Protein AF-A0A1G1F9S5-F1 (afdb_monomer)

Foldseek 3Di:
DDPVVVLVVVLVVQVVHPVNVQSVVLVVVLVVVVVCCVVVVHDLVRVCVQLVHDSVVSVCSNVVVDGDDPSSVVSVCVSVVHDDDDPDDDPDPVVVVDPPPPPDPPPPPDPPDDDDD

Nearest PDB structures (foldseek):
  3dnv-assembly1_B  TM=7.965E-01  e=3.228E-02  Escherichia coli K-12
  2wiu-assembly1_B  TM=7.942E-01  e=4.360E-02  Escherichia coli
  8ezt-assembly1_D-2  TM=7.768E-01  e=5.223E-02  Legionella pneumophila
  3g5g-assembly5_I  TM=8.560E-01  e=1.848E-01  Enterobacter sp. RFL1396
  3op9-assembly1_A  TM=7.177E-01  e=1.075E-01  Listeria innocua

Sequence (117 aa):
MKFEEYATRILQSTEESYVGLELDLRFDMIEFLRNKLSGEGWTQAILAKKLKMKPSQLNRILKAESNFTCETIARIYHVFGCRPTIKEKHKIPDAVSEPIRYTKQAVLSEPSRYMVI

Mean predicted aligned error: 13.29 Å

Radius of gyration: 20.12 Å; Cα contacts (8 Å, |Δi|>4): 48; chains: 1; bounding box: 40×63×52 Å

pLDDT: mean 74.77, std 18.34, range [36.38, 95.06]

Secondary structure (DSSP, 8-state):
--HHHHHHHHHHHHTTSHHHHHHHHHHHHHHHHHHHHHHHT--HHHHHHHTT--HHHHHHHHTTSSPPPHHHHHHHHHHTT-----SS-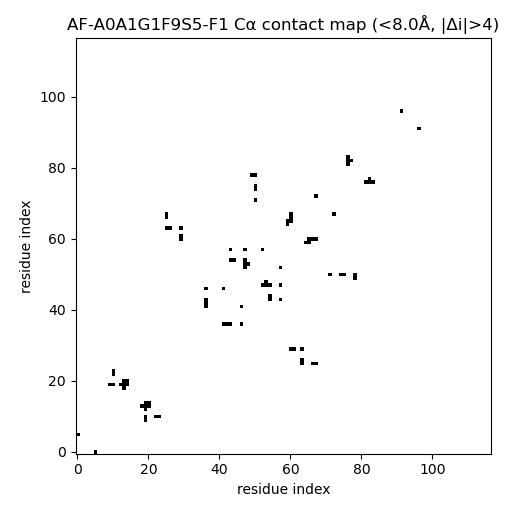PPPPGGG-S-------------------

Solvent-accessible surface area (backbone atoms only — not comparable to full-atom values): 7481 Å² total; per-residue (Å²): 133,56,72,66,62,52,50,53,54,50,41,69,75,22,64,96,36,77,66,21,54,51,49,50,55,50,49,53,53,40,50,52,50,52,54,49,30,64,75,71,72,49,51,70,66,57,50,18,58,73,59,72,48,56,59,70,58,49,51,33,38,71,68,68,76,41,84,81,51,73,68,55,50,51,41,51,30,58,74,71,75,50,77,93,74,79,90,72,80,72,81,75,56,73,88,74,63,62,80,78,80,75,89,66,84,75,77,78,75,74,80,83,75,85,78,90,132

Structure (mmCIF, N/CA/C/O backbone):
data_AF-A0A1G1F9S5-F1
#
_entry.id   AF-A0A1G1F9S5-F1
#
loop_
_atom_site.group_PDB
_atom_site.id
_atom_site.type_symbol
_atom_site.label_atom_id
_atom_site.label_alt_id
_atom_site.label_comp_id
_atom_site.label_asym_id
_atom_site.label_entity_id
_atom_site.label_seq_id
_atom_site.pdbx_PDB_ins_code
_atom_site.Cartn_x
_atom_site.Cartn_y
_atom_site.Cartn_z
_atom_site.occupancy
_atom_site.B_iso_or_equiv
_atom_site.auth_seq_id
_atom_site.auth_comp_id
_atom_site.auth_asym_id
_atom_site.auth_atom_id
_atom_site.pdbx_PDB_model_num
ATOM 1 N N . MET A 1 1 ? 3.157 21.857 -5.879 1.00 51.22 1 M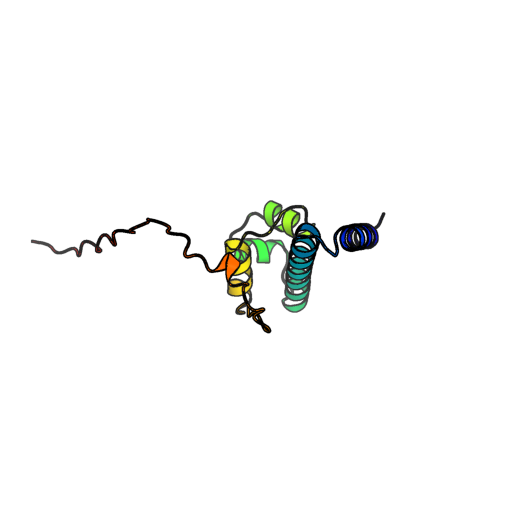ET A N 1
ATOM 2 C CA . MET A 1 1 ? 3.162 20.725 -6.824 1.00 51.22 1 MET A CA 1
ATOM 3 C C . MET A 1 1 ? 2.259 19.654 -6.247 1.00 51.22 1 MET A C 1
ATOM 5 O O . MET A 1 1 ? 2.455 19.290 -5.088 1.00 51.22 1 MET A O 1
ATOM 9 N N . LYS A 1 2 ? 1.215 19.251 -6.974 1.00 64.50 2 LYS A N 1
ATOM 10 C CA . LYS A 1 2 ? 0.294 18.201 -6.508 1.00 64.50 2 LYS A CA 1
ATOM 11 C C . LYS A 1 2 ? 1.020 16.847 -6.552 1.00 64.50 2 LYS A C 1
ATOM 13 O O . LYS A 1 2 ? 1.908 16.665 -7.378 1.00 64.50 2 LYS A O 1
ATOM 18 N N . PHE A 1 3 ? 0.674 15.914 -5.660 1.00 58.41 3 PHE A N 1
ATOM 19 C CA . PHE A 1 3 ? 1.300 14.578 -5.597 1.00 58.41 3 PHE A CA 1
ATOM 20 C C . PHE A 1 3 ? 1.267 13.860 -6.955 1.00 58.41 3 PHE A C 1
ATOM 22 O O . PHE A 1 3 ? 2.238 13.220 -7.340 1.00 58.41 3 PHE A O 1
ATOM 29 N N . GLU A 1 4 ? 0.180 14.056 -7.698 1.00 63.84 4 GLU A N 1
ATOM 30 C CA . GLU A 1 4 ? -0.026 13.523 -9.045 1.00 63.84 4 GLU A CA 1
ATOM 31 C C . GLU A 1 4 ? 1.043 14.020 -10.032 1.00 63.84 4 GLU A C 1
ATOM 33 O O . GLU A 1 4 ? 1.697 13.209 -10.673 1.00 63.84 4 GLU A O 1
ATOM 38 N N . GLU A 1 5 ? 1.326 15.326 -10.077 1.00 60.84 5 GLU A N 1
ATOM 39 C CA . GLU A 1 5 ? 2.345 15.906 -10.973 1.00 60.84 5 GLU A CA 1
ATOM 40 C C . GLU A 1 5 ? 3.770 15.441 -10.631 1.00 60.84 5 GLU A C 1
ATOM 42 O O . GLU A 1 5 ? 4.607 15.258 -11.516 1.00 60.84 5 GLU A O 1
ATOM 47 N N . TYR A 1 6 ? 4.058 15.249 -9.340 1.00 62.12 6 TYR A N 1
ATOM 48 C CA . TYR A 1 6 ? 5.348 14.743 -8.867 1.00 62.12 6 TYR A CA 1
ATOM 49 C C . TYR A 1 6 ? 5.551 13.271 -9.235 1.00 62.12 6 TYR A C 1
ATOM 51 O O . TYR A 1 6 ? 6.617 12.907 -9.732 1.00 62.12 6 TYR A O 1
ATOM 59 N N . ALA A 1 7 ? 4.520 12.446 -9.029 1.00 61.12 7 ALA A N 1
ATOM 60 C CA . ALA A 1 7 ? 4.536 11.037 -9.392 1.00 61.12 7 ALA A CA 1
ATOM 61 C C . ALA A 1 7 ? 4.742 10.872 -10.903 1.00 61.12 7 ALA A C 1
ATOM 63 O O . ALA A 1 7 ? 5.671 10.183 -11.309 1.00 61.12 7 ALA A O 1
ATOM 64 N N . THR A 1 8 ? 3.983 11.593 -11.737 1.00 65.94 8 THR A N 1
ATOM 65 C CA . THR A 1 8 ? 4.120 11.519 -13.202 1.00 65.94 8 THR A CA 1
ATOM 66 C C . THR A 1 8 ? 5.529 11.879 -13.674 1.00 65.94 8 THR A C 1
ATOM 68 O O . THR A 1 8 ? 6.086 11.195 -14.529 1.00 65.94 8 THR A O 1
ATOM 71 N N . ARG A 1 9 ? 6.142 12.921 -13.101 1.00 65.50 9 ARG A N 1
ATOM 72 C CA . ARG A 1 9 ? 7.474 13.379 -13.520 1.00 65.50 9 ARG A CA 1
ATOM 73 C C . ARG A 1 9 ? 8.588 12.408 -13.124 1.00 65.50 9 ARG A C 1
ATOM 75 O O . ARG A 1 9 ? 9.527 12.223 -13.893 1.00 65.50 9 ARG A O 1
ATOM 82 N N . ILE A 1 10 ? 8.488 11.787 -11.945 1.00 65.25 10 ILE A N 1
ATOM 83 C CA . ILE A 1 10 ? 9.443 10.756 -11.519 1.00 65.25 10 ILE A CA 1
ATOM 84 C C . ILE A 1 10 ? 9.294 9.503 -12.373 1.00 65.25 10 ILE A C 1
ATOM 86 O O . ILE A 1 10 ? 10.309 9.003 -12.859 1.00 65.25 10 ILE A O 1
ATOM 90 N N . LEU A 1 11 ? 8.063 9.048 -12.607 1.00 62.22 11 LEU A N 1
ATOM 91 C CA . LEU A 1 11 ? 7.793 7.862 -13.418 1.00 62.22 11 LEU A CA 1
ATOM 92 C C . LEU A 1 11 ? 8.332 8.029 -14.844 1.00 62.22 11 LEU A C 1
ATOM 94 O O . LEU A 1 11 ? 9.107 7.194 -15.291 1.00 62.22 11 LEU A O 1
ATOM 98 N N . GLN A 1 12 ? 8.089 9.174 -15.491 1.00 66.75 12 GLN A N 1
ATOM 99 C CA . GLN A 1 12 ? 8.659 9.478 -16.814 1.00 66.75 12 GLN A CA 1
ATOM 100 C C . GLN A 1 12 ? 10.196 9.513 -16.825 1.00 66.75 12 GLN A C 1
ATOM 102 O O . GLN A 1 12 ? 10.826 9.104 -17.792 1.00 66.75 12 GLN A O 1
ATOM 107 N N . SER A 1 13 ? 10.830 9.998 -15.753 1.00 63.06 13 SER A N 1
ATOM 108 C CA . SER A 1 13 ? 12.299 10.054 -15.666 1.00 63.06 13 SER A CA 1
ATOM 109 C C . SER A 1 13 ? 12.962 8.722 -15.294 1.00 63.06 13 SER A C 1
ATOM 111 O O . SER A 1 13 ? 14.185 8.615 -15.344 1.00 63.06 13 SER A O 1
ATOM 113 N N . THR A 1 14 ? 12.173 7.725 -14.884 1.00 63.59 14 THR A N 1
ATOM 114 C CA . THR A 1 14 ? 12.659 6.431 -14.380 1.00 63.59 14 THR A CA 1
ATOM 115 C C . THR A 1 14 ? 12.062 5.237 -15.125 1.00 63.59 14 THR A C 1
ATOM 117 O O . THR A 1 14 ? 12.339 4.106 -14.729 1.00 63.59 14 THR A O 1
ATOM 120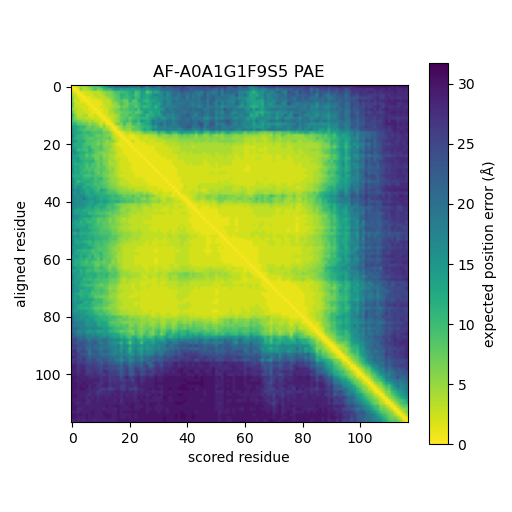 N N . GLU A 1 15 ? 11.327 5.482 -16.214 1.00 62.00 15 GLU A N 1
ATOM 121 C CA . GLU A 1 15 ? 10.522 4.512 -16.972 1.00 62.00 15 GLU A CA 1
ATOM 122 C C . GLU A 1 15 ? 11.322 3.273 -17.412 1.00 62.00 15 GLU A C 1
ATOM 124 O O . GLU A 1 15 ? 10.855 2.148 -17.272 1.00 62.00 15 GLU A O 1
ATOM 129 N N . GLU A 1 16 ? 12.577 3.449 -17.839 1.00 63.56 16 GLU A N 1
ATOM 130 C CA . GLU A 1 16 ? 13.454 2.341 -18.261 1.00 63.56 16 GLU A CA 1
ATOM 131 C C . GLU A 1 16 ? 14.347 1.780 -17.137 1.00 63.56 16 GLU A C 1
ATOM 133 O O . GLU A 1 16 ? 15.229 0.951 -17.369 1.00 63.56 16 GLU A O 1
ATOM 138 N N . SER A 1 17 ? 14.160 2.234 -15.897 1.00 74.31 17 SER A N 1
ATOM 139 C CA . SER A 1 17 ? 14.996 1.847 -14.759 1.00 74.31 17 SER A CA 1
ATOM 140 C C . SER A 1 17 ? 14.259 0.924 -13.792 1.00 74.31 17 SER A C 1
ATOM 142 O O . SER A 1 17 ? 13.050 1.022 -13.590 1.00 74.31 17 SER A O 1
ATOM 144 N N . TYR A 1 18 ? 15.013 0.077 -13.086 1.00 75.94 18 TYR A N 1
ATOM 145 C CA . TYR A 1 18 ? 14.452 -0.756 -12.016 1.00 75.94 18 TYR A CA 1
ATOM 146 C C . TYR A 1 18 ? 13.792 0.076 -10.899 1.00 75.94 18 TYR A C 1
ATOM 148 O O . TYR A 1 18 ? 12.926 -0.428 -10.188 1.00 75.94 18 TYR A O 1
ATOM 156 N N . VAL A 1 19 ? 14.203 1.340 -10.736 1.00 78.50 19 VAL A N 1
ATOM 157 C CA . VAL A 1 19 ? 13.630 2.271 -9.757 1.00 78.50 19 VAL A CA 1
ATOM 158 C C . VAL A 1 19 ? 12.219 2.686 -10.171 1.00 78.50 19 VAL A C 1
ATOM 160 O O . VAL A 1 19 ? 11.343 2.739 -9.315 1.00 78.50 19 VAL A O 1
ATOM 163 N N . GLY A 1 20 ? 11.981 2.917 -11.465 1.00 7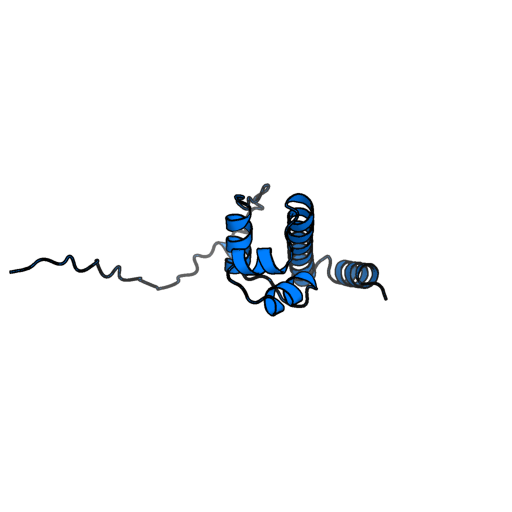3.56 20 GLY A N 1
ATOM 164 C CA . GLY A 1 20 ? 10.645 3.218 -11.989 1.00 73.56 20 GLY A CA 1
ATOM 165 C C . GLY A 1 20 ? 9.687 2.054 -11.769 1.00 73.56 20 GLY A C 1
ATOM 166 O O . GLY A 1 20 ? 8.652 2.230 -11.135 1.00 73.56 20 GLY A O 1
ATOM 167 N N . LEU A 1 21 ? 10.108 0.838 -12.142 1.00 79.00 21 LEU A N 1
ATOM 168 C CA . LEU A 1 21 ? 9.327 -0.386 -11.915 1.00 79.00 21 LEU A CA 1
ATOM 169 C C . LEU A 1 21 ? 8.990 -0.614 -10.431 1.00 79.00 21 LEU A C 1
ATOM 171 O O . LEU A 1 21 ? 7.898 -1.068 -10.094 1.00 79.00 21 LEU A O 1
ATOM 175 N N . GLU A 1 22 ? 9.922 -0.316 -9.522 1.00 84.06 22 GLU A N 1
ATOM 176 C CA . GLU A 1 22 ? 9.678 -0.431 -8.081 1.00 84.06 22 GLU A CA 1
ATOM 177 C C . GLU A 1 22 ? 8.663 0.604 -7.578 1.00 84.06 22 GLU A C 1
ATOM 179 O O . GLU A 1 22 ? 7.818 0.277 -6.739 1.00 84.06 22 GLU A O 1
ATOM 184 N N . LEU A 1 23 ? 8.718 1.831 -8.098 1.00 82.56 23 LEU A N 1
ATOM 185 C CA . LEU A 1 23 ? 7.765 2.889 -7.770 1.00 82.56 23 LEU A CA 1
ATOM 186 C C . LEU A 1 23 ? 6.366 2.590 -8.314 1.00 82.56 23 LEU A C 1
ATOM 188 O O . LEU A 1 23 ? 5.405 2.748 -7.562 1.00 82.56 23 LEU A O 1
ATOM 192 N N . ASP A 1 24 ? 6.254 2.097 -9.548 1.00 82.19 24 ASP A N 1
ATOM 193 C CA . ASP A 1 24 ? 4.982 1.673 -10.147 1.00 82.19 24 ASP A CA 1
ATOM 194 C C . ASP A 1 24 ? 4.309 0.600 -9.292 1.00 82.19 24 ASP A C 1
ATOM 196 O O . ASP A 1 24 ? 3.187 0.783 -8.819 1.00 82.19 24 ASP A O 1
ATOM 200 N N . LEU A 1 25 ? 5.045 -0.466 -8.955 1.00 85.50 25 LEU A N 1
ATOM 201 C CA . LEU A 1 25 ? 4.547 -1.524 -8.072 1.00 85.50 25 LEU A CA 1
ATOM 202 C C . LEU A 1 25 ? 4.091 -0.980 -6.714 1.00 85.50 25 LEU A C 1
ATOM 204 O O . LEU A 1 25 ? 3.110 -1.455 -6.131 1.00 85.50 25 LEU A O 1
ATOM 208 N N . ARG A 1 26 ? 4.808 0.008 -6.170 1.00 87.94 26 ARG A N 1
ATOM 209 C CA . ARG A 1 26 ? 4.439 0.636 -4.901 1.00 87.94 26 ARG A CA 1
ATOM 210 C C . ARG A 1 26 ? 3.139 1.424 -5.036 1.00 87.94 26 ARG A C 1
ATOM 212 O O . ARG A 1 26 ? 2.290 1.322 -4.147 1.00 87.94 26 ARG A O 1
ATOM 219 N N . PHE A 1 27 ? 2.978 2.200 -6.104 1.00 87.00 27 PHE A N 1
ATOM 220 C CA . PHE A 1 27 ? 1.771 2.983 -6.347 1.00 87.00 27 PHE A CA 1
ATOM 221 C C . PHE A 1 27 ? 0.560 2.092 -6.612 1.00 87.00 27 PHE A C 1
ATOM 223 O O . PHE A 1 27 ? -0.460 2.299 -5.953 1.00 87.00 27 PHE A O 1
ATOM 230 N N . ASP A 1 28 ? 0.704 1.039 -7.416 1.00 87.88 28 ASP A N 1
ATOM 231 C CA . ASP A 1 28 ? -0.338 0.032 -7.654 1.00 87.88 28 ASP A CA 1
ATOM 232 C C . ASP A 1 28 ? -0.843 -0.574 -6.339 1.00 87.88 28 ASP A C 1
ATOM 234 O O . ASP A 1 28 ? -2.046 -0.690 -6.087 1.00 87.88 28 ASP A O 1
ATOM 238 N N . MET A 1 29 ? 0.079 -0.925 -5.438 1.00 90.75 29 MET A N 1
ATOM 239 C CA . MET A 1 29 ? -0.277 -1.479 -4.131 1.00 90.75 29 MET A CA 1
ATOM 240 C C . MET A 1 29 ? -0.972 -0.454 -3.224 1.00 90.75 29 MET A C 1
ATOM 242 O O . MET A 1 29 ? -1.886 -0.814 -2.474 1.00 90.75 29 MET A O 1
ATOM 246 N N . ILE A 1 30 ? -0.568 0.819 -3.264 1.00 91.94 30 ILE A N 1
ATOM 247 C CA . ILE A 1 30 ? -1.233 1.893 -2.509 1.00 91.94 30 ILE A CA 1
ATOM 248 C C . ILE A 1 30 ? -2.641 2.134 -3.054 1.00 91.94 30 ILE A C 1
ATOM 250 O O . ILE A 1 30 ? -3.581 2.278 -2.268 1.00 91.94 30 ILE A O 1
ATOM 254 N N . GLU A 1 31 ? -2.803 2.159 -4.373 1.00 89.75 31 GLU A N 1
ATOM 255 C CA . GLU A 1 31 ? -4.098 2.317 -5.025 1.00 89.75 31 GLU A CA 1
ATOM 256 C C . GLU A 1 31 ? -5.027 1.149 -4.683 1.00 89.75 31 GLU A C 1
ATOM 258 O O . GLU A 1 31 ? -6.154 1.369 -4.233 1.00 89.75 31 GLU 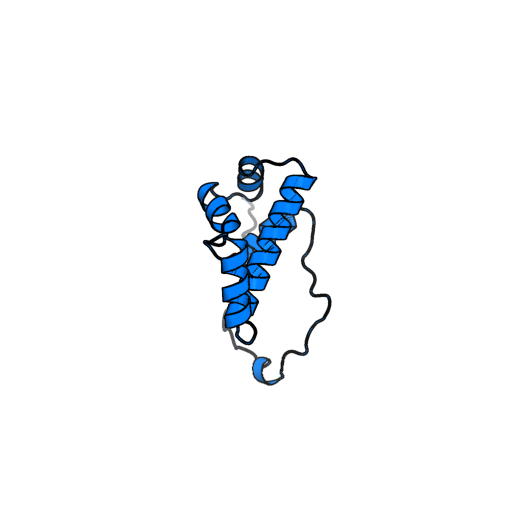A O 1
ATOM 263 N N . PHE A 1 32 ? -4.527 -0.088 -4.757 1.00 89.88 32 PHE A N 1
ATOM 264 C CA . PHE A 1 32 ? -5.251 -1.277 -4.310 1.00 89.88 32 PHE A CA 1
ATOM 265 C C . PHE A 1 32 ? -5.774 -1.125 -2.874 1.00 89.88 32 PHE A C 1
ATOM 267 O O . PHE A 1 32 ? -6.952 -1.379 -2.607 1.00 89.88 32 PHE A O 1
ATOM 274 N N . LEU A 1 33 ? -4.929 -0.666 -1.943 1.00 91.06 33 LEU A N 1
ATOM 275 C CA . LEU A 1 33 ? -5.330 -0.438 -0.552 1.00 91.06 33 LEU A CA 1
ATOM 276 C C . LEU A 1 33 ? -6.409 0.640 -0.423 1.00 91.06 33 LEU A C 1
ATOM 278 O O . LEU A 1 33 ? -7.358 0.456 0.338 1.00 91.06 33 LEU A O 1
ATOM 282 N N . ARG A 1 34 ? -6.282 1.754 -1.150 1.00 89.88 34 ARG A N 1
ATOM 283 C CA . ARG A 1 34 ? -7.269 2.847 -1.132 1.00 89.88 34 ARG A CA 1
ATOM 284 C C . ARG A 1 34 ? -8.618 2.386 -1.678 1.00 89.88 34 ARG A C 1
ATOM 286 O O . ARG A 1 34 ? -9.642 2.635 -1.042 1.00 89.88 34 ARG A O 1
ATOM 293 N N . ASN A 1 35 ? -8.610 1.645 -2.783 1.00 88.81 35 ASN A N 1
ATOM 294 C CA . ASN A 1 35 ? -9.815 1.092 -3.397 1.00 88.81 35 ASN A CA 1
ATOM 295 C C . ASN A 1 35 ? -10.514 0.104 -2.458 1.00 88.81 35 ASN A C 1
ATOM 297 O O . ASN A 1 35 ? -11.730 0.168 -2.281 1.00 88.81 35 ASN A O 1
ATOM 301 N N . LYS A 1 36 ? -9.751 -0.763 -1.784 1.00 87.81 36 LYS A N 1
ATOM 302 C CA . LYS A 1 36 ? -10.306 -1.693 -0.794 1.00 87.81 36 LYS A CA 1
ATOM 303 C C . LYS A 1 36 ? -10.829 -1.001 0.462 1.00 87.81 36 LYS A C 1
ATOM 305 O O . LYS A 1 36 ? -11.893 -1.375 0.938 1.00 87.81 36 LYS A O 1
ATOM 310 N N . LEU A 1 37 ? -10.135 0.015 0.979 1.00 87.50 37 LEU A N 1
ATOM 311 C CA . LEU A 1 37 ? -10.624 0.816 2.109 1.00 87.50 37 LEU A CA 1
ATOM 312 C C . LEU A 1 37 ? -11.975 1.468 1.792 1.00 87.50 37 LEU A C 1
ATOM 314 O O . LEU A 1 37 ? -12.887 1.393 2.612 1.00 87.50 37 LEU A O 1
ATOM 318 N N . SER A 1 38 ? -12.096 2.061 0.600 1.00 85.56 38 SER A N 1
ATOM 319 C CA . SER A 1 38 ? -13.336 2.682 0.126 1.00 85.56 38 SER A CA 1
ATOM 320 C C . SER A 1 38 ? -14.461 1.653 -0.033 1.00 85.56 38 SER A C 1
ATOM 322 O O . SER A 1 38 ? -15.545 1.839 0.513 1.00 85.56 38 SER A O 1
ATOM 324 N N . GLY A 1 39 ? -14.189 0.528 -0.706 1.00 86.44 39 GLY A N 1
ATOM 325 C CA . GLY A 1 39 ? -15.194 -0.506 -0.975 1.00 86.44 39 GLY A CA 1
ATOM 326 C C . GLY A 1 39 ? -15.688 -1.263 0.263 1.00 86.44 39 GLY A C 1
ATOM 327 O O . GLY A 1 39 ? -16.850 -1.644 0.319 1.00 86.44 39 GLY A O 1
ATOM 328 N N . GLU A 1 40 ? -14.832 -1.460 1.267 1.00 84.19 40 GLU A N 1
ATOM 329 C CA . GLU A 1 40 ? -15.179 -2.153 2.520 1.00 84.19 40 GLU A CA 1
ATOM 330 C C . GLU A 1 40 ? -15.714 -1.199 3.609 1.00 84.19 40 GLU A C 1
ATOM 332 O O . GLU A 1 40 ? -16.105 -1.642 4.691 1.00 84.19 40 GLU A O 1
ATOM 337 N N . GLY A 1 41 ? -15.678 0.121 3.377 1.00 87.19 41 GLY A N 1
ATOM 338 C CA . GLY A 1 41 ? -16.034 1.130 4.382 1.00 87.19 41 GLY A CA 1
ATOM 339 C C . GLY A 1 41 ? -15.096 1.143 5.597 1.00 87.19 41 GLY A C 1
ATOM 340 O O . GLY A 1 41 ? -15.496 1.503 6.705 1.00 87.19 41 GLY A O 1
ATOM 341 N N . TRP A 1 42 ? -13.846 0.703 5.431 1.00 90.44 42 TRP A N 1
ATOM 342 C CA . TRP A 1 42 ? -12.888 0.614 6.531 1.00 90.44 42 TRP A CA 1
ATOM 343 C C . TRP A 1 42 ? -12.141 1.928 6.733 1.00 90.44 42 TRP A C 1
ATOM 345 O O . TRP A 1 42 ? -11.737 2.608 5.793 1.00 90.44 42 TRP A O 1
ATOM 355 N N . THR A 1 43 ? -11.856 2.247 7.994 1.00 91.56 43 THR A N 1
ATOM 356 C CA . THR A 1 43 ? -10.918 3.319 8.331 1.00 91.56 43 THR A CA 1
ATOM 357 C C . THR A 1 43 ? -9.477 2.806 8.288 1.00 91.56 43 THR A C 1
ATOM 359 O O . THR A 1 43 ? -9.210 1.611 8.461 1.00 91.56 43 THR A O 1
ATOM 362 N N . GLN A 1 44 ? -8.509 3.717 8.149 1.00 91.19 44 GLN A N 1
ATOM 363 C CA . GLN A 1 44 ? -7.086 3.361 8.233 1.00 91.19 44 GLN A CA 1
ATOM 364 C C . GLN A 1 44 ? -6.730 2.684 9.570 1.00 91.19 44 GLN A C 1
ATOM 366 O O . GLN A 1 44 ? -5.889 1.789 9.606 1.00 91.19 44 GLN A O 1
ATOM 371 N N . ALA A 1 45 ? -7.396 3.059 10.667 1.00 91.81 45 ALA A N 1
ATOM 372 C CA . ALA A 1 45 ? -7.182 2.448 11.978 1.00 91.81 45 ALA A CA 1
ATOM 373 C C . ALA A 1 45 ? -7.608 0.969 12.007 1.00 91.81 45 ALA A C 1
ATOM 375 O O . ALA A 1 45 ? -6.889 0.122 12.544 1.00 91.81 45 ALA A O 1
ATOM 376 N N . ILE A 1 46 ? -8.748 0.645 11.386 1.00 93.00 46 ILE A N 1
ATOM 377 C CA . ILE A 1 46 ? -9.233 -0.736 11.262 1.00 93.00 46 ILE A CA 1
ATOM 378 C C . ILE A 1 46 ? -8.256 -1.561 10.423 1.00 93.00 46 ILE A C 1
ATOM 380 O O . ILE A 1 46 ? -7.884 -2.669 10.820 1.00 93.00 46 ILE A O 1
ATOM 384 N N . LEU A 1 47 ? -7.794 -1.010 9.298 1.00 93.44 47 LEU A N 1
ATOM 385 C CA . LEU A 1 47 ? -6.830 -1.684 8.433 1.00 93.44 47 LEU A CA 1
ATOM 386 C C . LEU A 1 47 ? -5.503 -1.948 9.155 1.00 93.44 47 LEU A C 1
ATOM 388 O O . LEU A 1 47 ? -5.010 -3.073 9.123 1.00 93.44 47 LEU A O 1
ATOM 392 N N . ALA A 1 48 ? -4.960 -0.960 9.873 1.00 94.56 48 ALA A N 1
ATOM 393 C CA . ALA A 1 48 ? -3.729 -1.128 10.646 1.00 94.56 48 ALA A CA 1
ATOM 394 C C . ALA A 1 48 ? -3.848 -2.271 11.671 1.00 94.56 48 ALA A C 1
ATOM 396 O O . ALA A 1 48 ? -2.946 -3.106 11.787 1.00 94.56 48 ALA A O 1
ATOM 397 N N . LYS A 1 49 ? -4.998 -2.365 12.357 1.00 95.06 49 LYS A N 1
ATOM 398 C CA . LYS A 1 49 ? -5.294 -3.452 13.301 1.00 95.06 49 LYS A CA 1
ATOM 399 C C . LYS A 1 49 ? -5.340 -4.814 12.604 1.00 95.06 49 LYS A C 1
ATOM 401 O O . LYS A 1 49 ? -4.721 -5.759 13.089 1.00 95.06 49 LYS A O 1
ATOM 406 N N . LYS A 1 50 ? -6.023 -4.918 11.459 1.00 93.69 50 LYS A N 1
ATOM 407 C CA . LYS A 1 50 ? -6.109 -6.165 10.672 1.00 93.69 50 LYS A CA 1
ATOM 408 C C . LYS A 1 50 ? -4.744 -6.613 10.139 1.00 93.69 50 LYS A C 1
ATOM 410 O O . LYS A 1 50 ? -4.439 -7.801 10.181 1.00 93.69 50 LYS A O 1
ATOM 415 N N . LEU A 1 51 ? -3.902 -5.672 9.714 1.00 93.44 51 LEU A N 1
ATOM 416 C CA . LEU A 1 51 ? -2.540 -5.933 9.228 1.00 93.44 51 LEU A CA 1
ATOM 417 C C . LEU A 1 51 ? -1.517 -6.183 10.349 1.00 93.44 51 LEU A C 1
ATOM 419 O O . LEU A 1 51 ? -0.361 -6.507 10.061 1.00 93.44 51 LEU A O 1
ATOM 423 N N . LYS A 1 52 ? -1.925 -6.041 11.619 1.00 94.12 52 LYS A N 1
ATOM 424 C CA . LYS A 1 52 ? -1.045 -6.102 12.796 1.00 94.12 52 LYS A CA 1
ATOM 425 C C . LYS A 1 52 ? 0.156 -5.159 12.649 1.00 94.12 52 LYS A C 1
ATOM 427 O O . LYS A 1 52 ? 1.301 -5.554 12.861 1.00 94.12 52 LYS A O 1
ATOM 432 N N . MET A 1 53 ? -0.103 -3.917 12.243 1.00 93.25 53 MET A N 1
ATOM 433 C CA . MET A 1 53 ? 0.927 -2.898 12.030 1.00 93.25 53 MET A CA 1
ATOM 434 C C . MET A 1 53 ? 0.584 -1.587 12.738 1.00 93.25 53 MET A C 1
ATOM 436 O O . MET A 1 53 ? -0.574 -1.313 13.051 1.00 93.25 53 MET A O 1
ATOM 440 N N . LYS A 1 54 ? 1.598 -0.751 12.987 1.00 94.50 54 LYS A N 1
ATOM 441 C CA . LYS A 1 54 ? 1.386 0.559 13.616 1.00 94.50 54 LYS A CA 1
ATOM 442 C C . LYS A 1 54 ? 0.666 1.506 12.642 1.00 94.50 54 LYS A C 1
ATOM 444 O O . LYS A 1 54 ? 1.057 1.554 11.474 1.00 94.50 54 LYS A O 1
ATOM 449 N N . PRO A 1 55 ? -0.295 2.332 13.099 1.00 93.69 55 PRO A N 1
ATOM 450 C CA . PRO A 1 55 ? -0.953 3.321 12.240 1.00 93.69 55 PRO A CA 1
ATOM 451 C C . PRO A 1 55 ? 0.027 4.277 11.548 1.00 93.69 55 PRO A C 1
ATOM 453 O O . PRO A 1 55 ? -0.148 4.601 10.379 1.00 93.69 55 PRO A O 1
ATOM 456 N N . SER A 1 56 ? 1.107 4.672 12.230 1.00 93.69 56 SER A N 1
ATOM 457 C CA . SER A 1 56 ? 2.157 5.517 11.648 1.00 93.69 56 SER A CA 1
ATOM 458 C C . SER A 1 56 ? 2.894 4.843 10.489 1.00 93.69 56 SER A C 1
ATOM 460 O O . SER A 1 56 ? 3.215 5.503 9.505 1.00 93.69 56 SER A O 1
ATOM 462 N N . GLN A 1 57 ? 3.127 3.531 10.576 1.00 92.19 57 GLN A N 1
ATOM 463 C CA . GLN A 1 57 ? 3.743 2.752 9.505 1.00 92.19 57 GLN A CA 1
ATOM 464 C C . GLN A 1 57 ? 2.803 2.644 8.301 1.00 92.19 57 GLN A C 1
ATOM 466 O O . GLN A 1 57 ? 3.233 2.874 7.174 1.00 92.19 57 GLN A O 1
ATOM 471 N N . LEU A 1 58 ? 1.516 2.362 8.537 1.00 93.25 58 LEU A N 1
ATOM 472 C CA . LEU A 1 58 ? 0.510 2.344 7.474 1.00 93.25 58 LEU A CA 1
ATOM 473 C C . LEU A 1 58 ? 0.389 3.714 6.790 1.00 93.25 58 LEU A C 1
ATOM 475 O O . LEU A 1 58 ? 0.325 3.785 5.570 1.00 93.25 58 LEU A O 1
ATOM 479 N N . ASN A 1 59 ? 0.410 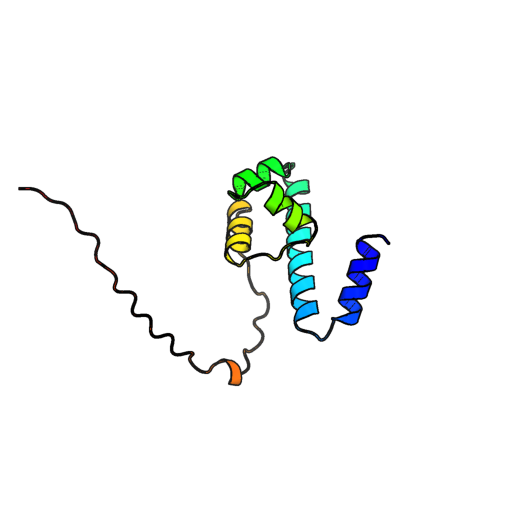4.804 7.558 1.00 92.88 59 ASN A N 1
ATOM 480 C CA . ASN A 1 59 ? 0.333 6.155 7.010 1.00 92.88 59 ASN A CA 1
ATOM 481 C C . ASN A 1 59 ? 1.523 6.480 6.092 1.00 92.88 59 ASN A C 1
ATOM 483 O O . ASN A 1 59 ? 1.321 6.998 5.000 1.00 92.88 59 ASN A O 1
ATOM 487 N N . ARG A 1 60 ? 2.753 6.124 6.493 1.00 92.88 60 ARG A N 1
ATOM 488 C CA . ARG A 1 60 ? 3.948 6.285 5.639 1.00 92.88 60 ARG A CA 1
ATOM 489 C C . ARG A 1 60 ? 3.819 5.504 4.335 1.00 92.88 60 ARG A C 1
ATOM 491 O O . ARG A 1 60 ? 4.097 6.038 3.269 1.00 92.88 60 ARG A O 1
ATOM 498 N N . ILE A 1 61 ? 3.334 4.265 4.418 1.00 92.06 61 ILE A N 1
ATOM 499 C CA . ILE A 1 61 ? 3.067 3.424 3.247 1.00 92.06 61 ILE A CA 1
ATOM 500 C C . ILE A 1 61 ? 2.048 4.090 2.314 1.00 92.06 61 ILE A C 1
ATOM 502 O O . ILE A 1 61 ? 2.316 4.241 1.129 1.00 92.06 61 ILE A O 1
ATOM 506 N N . LEU A 1 62 ? 0.909 4.556 2.835 1.00 90.31 62 LEU A N 1
ATOM 507 C CA . LEU A 1 62 ? -0.151 5.184 2.032 1.00 90.31 62 LEU A CA 1
ATOM 508 C C . LEU A 1 62 ? 0.262 6.518 1.387 1.00 90.31 62 LEU A C 1
ATOM 510 O O . LEU A 1 62 ? -0.401 6.974 0.449 1.00 90.31 62 LEU A O 1
ATOM 514 N N . LYS A 1 63 ? 1.334 7.135 1.889 1.00 89.12 63 LYS A N 1
ATOM 515 C CA . LYS A 1 63 ? 1.979 8.333 1.335 1.00 89.12 63 LYS A CA 1
ATOM 516 C C . LYS A 1 63 ? 3.171 8.023 0.423 1.00 89.12 63 LYS A C 1
ATOM 518 O O . LYS A 1 63 ? 3.841 8.948 -0.016 1.00 89.12 63 LYS A O 1
ATOM 523 N N . ALA A 1 64 ? 3.443 6.744 0.159 1.00 87.06 64 ALA A N 1
ATOM 524 C CA . ALA A 1 64 ? 4.616 6.265 -0.572 1.00 87.06 64 ALA A CA 1
ATOM 525 C C . ALA A 1 64 ? 5.977 6.616 0.071 1.00 87.06 64 ALA A C 1
ATOM 527 O O . ALA A 1 64 ? 7.020 6.429 -0.552 1.00 87.06 64 ALA A O 1
ATOM 528 N N . GLU A 1 65 ? 5.993 7.034 1.341 1.00 88.50 65 GLU A N 1
ATOM 529 C CA . GLU A 1 65 ? 7.201 7.363 2.119 1.00 88.50 65 GLU A CA 1
ATOM 530 C C . GLU A 1 65 ? 7.949 6.108 2.613 1.00 88.50 65 GLU A C 1
ATOM 532 O O . GLU A 1 65 ? 9.007 6.195 3.235 1.00 88.50 65 GLU A O 1
ATOM 537 N N . SER A 1 66 ? 7.385 4.915 2.417 1.00 87.44 66 SER A N 1
ATOM 538 C CA . SER A 1 66 ? 8.019 3.644 2.773 1.00 87.44 66 SER A CA 1
ATOM 539 C C . SER A 1 66 ? 7.655 2.546 1.788 1.00 87.44 66 SER A C 1
ATOM 541 O O . SER A 1 66 ? 6.513 2.460 1.336 1.00 87.44 66 SER A O 1
ATOM 543 N N . ASN A 1 67 ? 8.631 1.685 1.507 1.00 85.94 67 ASN A N 1
ATOM 544 C CA . ASN A 1 67 ? 8.460 0.521 0.647 1.00 85.94 67 ASN A CA 1
ATOM 545 C C . ASN A 1 67 ? 7.644 -0.558 1.362 1.00 85.94 67 ASN A C 1
ATOM 547 O O . ASN A 1 67 ? 7.593 -0.638 2.595 1.00 85.94 67 ASN A O 1
ATOM 551 N N . PHE A 1 68 ? 7.056 -1.443 0.566 1.00 88.62 68 PHE A N 1
ATOM 552 C CA . PHE A 1 68 ? 6.444 -2.659 1.071 1.00 88.62 68 PHE A CA 1
ATOM 553 C C . PHE A 1 68 ? 7.479 -3.775 1.165 1.00 88.62 68 PHE A C 1
ATOM 555 O O . PHE A 1 68 ? 8.216 -4.041 0.221 1.00 88.62 68 PHE A O 1
ATOM 562 N N . THR A 1 69 ? 7.488 -4.494 2.285 1.00 90.81 69 THR A N 1
ATOM 563 C CA . THR A 1 69 ? 8.151 -5.801 2.335 1.00 90.81 69 THR A CA 1
ATOM 564 C C . THR A 1 69 ? 7.228 -6.870 1.750 1.00 90.81 69 THR A C 1
ATOM 566 O O . THR A 1 69 ? 6.004 -6.751 1.855 1.00 90.81 69 THR A O 1
ATOM 569 N N . CYS A 1 70 ? 7.784 -7.965 1.223 1.00 89.69 70 CYS A N 1
ATOM 570 C CA . CYS A 1 70 ? 6.983 -9.110 0.766 1.00 89.69 70 CYS A CA 1
ATOM 571 C C . CYS A 1 70 ? 6.042 -9.636 1.863 1.00 89.69 70 CYS A C 1
ATOM 573 O O . CYS A 1 70 ? 4.903 -10.001 1.588 1.00 89.69 70 CYS A O 1
ATOM 575 N N . GLU A 1 71 ? 6.480 -9.618 3.124 1.00 92.94 71 GLU A N 1
ATOM 576 C CA . GLU A 1 71 ? 5.646 -9.993 4.268 1.00 92.94 71 GLU A CA 1
ATOM 577 C C . GLU A 1 71 ? 4.461 -9.033 4.466 1.00 92.94 71 GLU A C 1
ATOM 579 O O . GLU A 1 71 ? 3.348 -9.463 4.768 1.00 92.94 71 GLU A O 1
ATOM 584 N N . THR A 1 72 ? 4.678 -7.727 4.282 1.00 92.19 72 THR A N 1
ATOM 585 C CA . THR A 1 72 ? 3.608 -6.720 4.358 1.00 92.19 72 THR A CA 1
ATOM 586 C C . THR A 1 72 ? 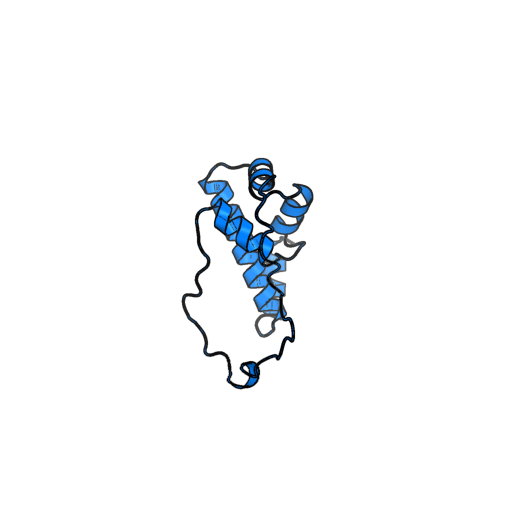2.581 -6.958 3.256 1.00 92.19 72 THR A C 1
ATOM 588 O O . THR A 1 72 ? 1.383 -6.987 3.529 1.00 92.19 72 THR A O 1
ATOM 591 N N . ILE A 1 73 ? 3.047 -7.211 2.032 1.00 92.25 73 ILE A N 1
ATOM 592 C CA . ILE A 1 73 ? 2.195 -7.545 0.886 1.00 92.25 73 ILE A CA 1
ATOM 593 C C . ILE A 1 73 ? 1.388 -8.816 1.178 1.00 92.25 73 ILE A C 1
ATOM 595 O O . ILE A 1 73 ? 0.168 -8.823 1.029 1.00 92.25 73 ILE A O 1
ATOM 599 N N . ALA A 1 74 ? 2.029 -9.873 1.680 1.00 91.75 74 ALA A N 1
ATOM 600 C CA . ALA A 1 74 ? 1.351 -11.119 2.031 1.00 91.75 74 ALA A CA 1
ATOM 601 C C . ALA A 1 74 ? 0.244 -10.915 3.081 1.00 91.75 74 ALA A C 1
ATOM 603 O O . ALA A 1 74 ? -0.847 -11.471 2.940 1.00 91.75 74 ALA A O 1
ATOM 604 N N . ARG A 1 75 ? 0.487 -10.082 4.105 1.00 93.69 75 ARG A N 1
ATOM 605 C CA . ARG A 1 75 ? -0.531 -9.721 5.107 1.00 93.69 75 ARG A CA 1
ATOM 606 C C . ARG A 1 75 ? -1.713 -8.980 4.489 1.00 93.69 75 ARG A C 1
ATOM 608 O O . ARG A 1 75 ? -2.850 -9.275 4.846 1.00 93.69 75 ARG A O 1
ATOM 615 N N . ILE A 1 76 ? -1.454 -8.058 3.562 1.00 92.75 76 ILE A N 1
ATOM 616 C CA . ILE A 1 76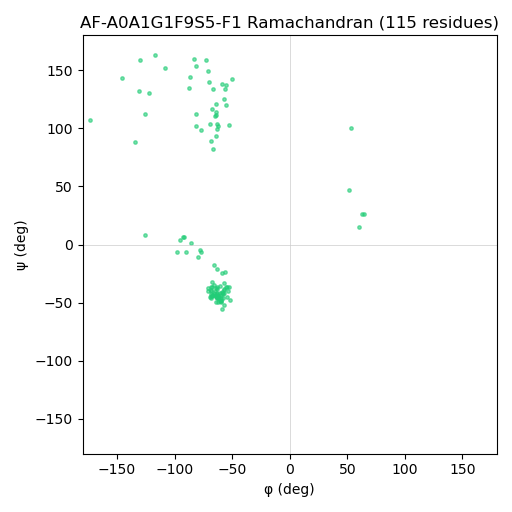 ? -2.491 -7.322 2.828 1.00 92.75 76 ILE A CA 1
ATOM 617 C C . ILE A 1 76 ? -3.395 -8.295 2.071 1.00 92.75 76 ILE A C 1
ATOM 619 O O . ILE A 1 76 ? -4.602 -8.321 2.307 1.00 92.75 76 ILE A O 1
ATOM 623 N N . TYR A 1 77 ? -2.810 -9.150 1.234 1.00 92.38 77 TYR A N 1
ATOM 624 C CA . TYR A 1 77 ? -3.555 -10.142 0.457 1.00 92.38 77 TYR A CA 1
ATOM 625 C C . TYR A 1 77 ? -4.350 -11.107 1.350 1.00 92.38 77 TYR A C 1
ATOM 627 O O . TYR A 1 77 ? -5.521 -11.371 1.088 1.00 92.38 77 TYR A O 1
ATOM 635 N N . HIS A 1 78 ? -3.760 -11.560 2.461 1.00 93.44 78 HIS A N 1
ATOM 636 C CA . HIS A 1 78 ? -4.453 -12.395 3.442 1.00 93.44 78 HIS A CA 1
ATOM 637 C C . HIS A 1 78 ? -5.670 -11.691 4.067 1.00 93.44 78 HIS A C 1
ATOM 639 O O . HIS A 1 78 ? -6.735 -12.292 4.172 1.00 93.44 78 HIS A O 1
ATOM 645 N N . VAL A 1 79 ? -5.540 -10.419 4.466 1.00 93.25 79 VAL A N 1
ATOM 646 C CA . VAL A 1 79 ? -6.640 -9.643 5.070 1.00 93.25 79 VAL A CA 1
ATOM 647 C C . VAL A 1 79 ? -7.810 -9.453 4.106 1.00 93.25 79 VAL A C 1
ATOM 649 O O . VAL A 1 79 ? -8.957 -9.488 4.547 1.00 93.25 79 VAL A O 1
ATOM 652 N N . PHE A 1 80 ? -7.533 -9.276 2.815 1.00 90.19 80 PHE A N 1
ATOM 653 C CA . PHE A 1 80 ? -8.559 -9.095 1.785 1.00 90.19 80 PHE A CA 1
ATOM 654 C C . PHE A 1 80 ? -9.011 -10.402 1.120 1.00 90.19 80 PHE A C 1
ATOM 656 O O . PHE A 1 80 ? -9.769 -10.358 0.153 1.00 90.19 80 PHE A O 1
ATOM 663 N N . GLY A 1 81 ? -8.557 -11.559 1.615 1.00 89.81 81 GLY A N 1
ATOM 664 C CA . GLY A 1 81 ? -8.968 -12.865 1.096 1.00 89.81 81 GLY A CA 1
ATOM 665 C C . GLY A 1 81 ? -8.568 -13.109 -0.361 1.00 89.81 81 GLY A C 1
ATOM 666 O O . GLY A 1 81 ? -9.225 -13.879 -1.055 1.00 89.81 81 GLY A O 1
ATOM 667 N N . CYS A 1 82 ? -7.507 -12.458 -0.844 1.00 86.25 82 CYS A N 1
ATOM 668 C CA . CYS A 1 82 ? -7.019 -12.598 -2.213 1.00 86.25 82 CYS A CA 1
ATOM 669 C C . CYS A 1 82 ? -5.601 -13.188 -2.258 1.00 86.25 82 CYS A C 1
ATOM 671 O O . CYS A 1 82 ? -4.879 -13.239 -1.262 1.00 86.25 82 CYS A O 1
ATOM 673 N N . ARG A 1 83 ? -5.195 -13.682 -3.431 1.00 84.31 83 ARG A N 1
ATOM 674 C CA . ARG A 1 83 ? -3.844 -14.197 -3.689 1.00 84.31 83 ARG A CA 1
ATOM 675 C C . ARG A 1 83 ? -3.231 -13.422 -4.856 1.00 84.31 83 ARG A C 1
ATOM 677 O O . ARG A 1 83 ? -3.893 -13.311 -5.890 1.00 84.31 83 ARG A O 1
ATOM 684 N N . PRO A 1 84 ? -1.996 -12.910 -4.727 1.00 80.69 84 PRO A N 1
ATOM 685 C CA . PRO A 1 84 ? -1.312 -12.314 -5.861 1.00 80.69 84 PRO A CA 1
ATOM 686 C C . PRO A 1 84 ? -1.019 -13.409 -6.887 1.00 80.69 84 PRO A C 1
ATOM 688 O O . PRO A 1 84 ? -0.557 -14.496 -6.535 1.00 80.69 84 PRO A O 1
ATOM 691 N N . THR A 1 85 ? -1.296 -13.127 -8.154 1.00 76.88 85 THR A N 1
ATOM 692 C CA . THR A 1 85 ? -0.963 -14.014 -9.270 1.00 76.88 85 THR A CA 1
ATOM 693 C C . THR A 1 85 ? -0.261 -13.205 -10.345 1.00 76.88 85 THR A C 1
ATOM 695 O O . THR A 1 85 ? -0.702 -12.118 -10.710 1.00 76.88 85 THR A O 1
ATOM 698 N N . ILE A 1 86 ? 0.855 -13.735 -10.839 1.00 75.62 86 ILE A N 1
ATOM 699 C CA . ILE A 1 86 ? 1.516 -13.199 -12.024 1.00 75.62 86 ILE A CA 1
ATOM 700 C C . ILE A 1 86 ? 0.754 -13.766 -13.222 1.00 75.62 86 ILE A C 1
ATOM 702 O O . ILE A 1 86 ? 0.772 -14.981 -13.431 1.00 75.62 86 ILE A O 1
ATOM 706 N N . LYS A 1 87 ? 0.048 -12.904 -13.960 1.00 68.44 87 LYS A N 1
ATOM 707 C CA . LYS A 1 87 ? -0.748 -13.310 -15.131 1.00 68.44 87 LYS A CA 1
ATOM 708 C C . LYS A 1 87 ? 0.136 -13.762 -16.293 1.00 68.44 87 LYS A C 1
ATOM 710 O O . LYS A 1 87 ? -0.194 -14.734 -16.961 1.00 68.44 87 LYS A O 1
ATOM 715 N N . GLU A 1 88 ? 1.283 -13.112 -16.467 1.00 68.88 88 GLU A N 1
ATOM 716 C CA . GLU A 1 88 ? 2.269 -13.443 -17.491 1.00 68.88 88 GLU A CA 1
ATOM 717 C C . GLU A 1 88 ? 3.628 -13.671 -16.838 1.00 68.88 88 GLU A C 1
ATOM 719 O O . GLU A 1 88 ? 4.239 -12.761 -16.279 1.00 68.88 88 GLU A O 1
ATOM 724 N N . LYS A 1 89 ? 4.105 -14.917 -16.865 1.00 59.38 89 LYS A N 1
ATOM 725 C CA . LYS A 1 89 ? 5.468 -15.219 -16.430 1.00 59.38 89 LYS A CA 1
ATOM 726 C C . LYS A 1 89 ? 6.405 -14.900 -17.584 1.00 59.38 89 LYS A C 1
ATOM 728 O O . LYS A 1 89 ? 6.519 -15.692 -18.518 1.00 59.38 89 LYS A O 1
ATOM 733 N N . HIS A 1 90 ? 7.085 -13.762 -17.514 1.00 59.16 90 HIS A N 1
ATOM 734 C CA . HIS A 1 90 ? 8.217 -13.521 -18.400 1.00 59.16 90 HIS A CA 1
ATOM 735 C C . HIS A 1 90 ? 9.262 -14.619 -18.181 1.00 59.16 90 HIS A C 1
ATOM 737 O O . HIS A 1 90 ? 9.505 -15.037 -17.044 1.00 59.16 90 HIS A O 1
ATOM 743 N N . LYS A 1 91 ? 9.848 -15.125 -19.275 1.00 57.56 91 LYS A N 1
ATOM 744 C CA . LYS A 1 91 ? 10.967 -16.065 -19.182 1.00 57.56 91 LYS A CA 1
ATOM 745 C C . LYS A 1 91 ? 12.052 -15.405 -18.340 1.00 57.56 91 LYS A C 1
ATOM 747 O O . LYS A 1 91 ? 12.534 -14.333 -18.694 1.00 57.56 91 LYS A O 1
ATOM 752 N N . ILE A 1 92 ? 12.410 -16.041 -17.230 1.00 57.50 92 ILE A N 1
ATOM 753 C CA . ILE A 1 92 ? 13.606 -15.672 -16.483 1.00 57.50 92 ILE A CA 1
ATOM 754 C C . ILE A 1 92 ? 14.772 -15.957 -17.439 1.00 57.50 92 ILE A C 1
ATOM 756 O O . ILE A 1 92 ? 14.860 -17.092 -17.910 1.00 57.50 92 ILE A O 1
ATOM 760 N N . PRO A 1 93 ? 15.607 -14.967 -17.798 1.00 52.16 93 PRO A N 1
ATOM 761 C CA . PRO A 1 93 ? 16.768 -15.223 -18.639 1.00 52.16 93 PRO A CA 1
ATOM 762 C C . PRO A 1 93 ? 17.626 -16.315 -17.998 1.00 52.16 93 PRO A C 1
ATOM 764 O O . PRO A 1 93 ? 17.847 -16.271 -16.786 1.00 52.16 93 PRO A O 1
ATOM 767 N N . ASP A 1 94 ? 18.137 -17.265 -18.785 1.00 59.03 94 ASP A N 1
ATOM 768 C CA . ASP A 1 94 ? 18.923 -18.398 -18.264 1.00 59.03 94 ASP A CA 1
ATOM 769 C C . ASP A 1 94 ? 20.140 -17.937 -17.434 1.00 59.03 94 ASP A C 1
ATOM 771 O O . ASP A 1 94 ? 20.563 -18.630 -16.513 1.00 59.03 94 ASP A O 1
ATOM 775 N N . ALA A 1 95 ? 20.628 -16.712 -17.662 1.00 55.78 95 ALA A N 1
ATOM 776 C CA . ALA A 1 95 ? 21.680 -16.062 -16.877 1.00 55.78 95 ALA A CA 1
ATOM 777 C C . ALA A 1 95 ? 21.318 -15.790 -15.396 1.00 55.78 95 ALA A C 1
ATOM 779 O O . ALA A 1 95 ? 22.210 -15.618 -14.573 1.00 55.78 95 ALA A O 1
ATOM 780 N N . VAL A 1 96 ? 20.029 -15.748 -15.035 1.00 51.62 96 VAL A N 1
ATOM 781 C CA . VAL A 1 96 ? 19.538 -15.593 -13.645 1.00 51.62 96 VAL A CA 1
ATOM 782 C C . VAL A 1 96 ? 19.167 -16.957 -13.034 1.00 51.62 96 VAL A C 1
ATOM 784 O O . VAL A 1 96 ? 18.853 -17.051 -11.850 1.00 51.62 96 VAL A O 1
ATOM 787 N N . SER A 1 97 ? 19.205 -18.032 -13.832 1.00 48.19 97 SER A N 1
ATOM 788 C CA . SER A 1 97 ? 18.866 -19.399 -13.412 1.00 48.19 97 SER A CA 1
ATOM 789 C C . SER A 1 97 ? 20.028 -20.168 -12.782 1.00 48.19 97 SER A C 1
ATOM 791 O O . SER A 1 97 ? 19.849 -21.328 -12.403 1.00 48.19 97 SER A O 1
ATOM 793 N N . GLU A 1 98 ? 21.207 -19.546 -12.636 1.00 51.16 98 GLU A N 1
ATOM 794 C CA . GLU A 1 98 ? 22.296 -20.187 -11.910 1.00 51.16 98 GLU A CA 1
ATOM 795 C C . GLU A 1 98 ? 21.814 -20.534 -10.495 1.00 51.16 98 GLU A C 1
ATOM 797 O O . GLU A 1 98 ? 21.306 -19.664 -9.777 1.00 51.16 98 GLU A O 1
ATOM 802 N N . PRO A 1 99 ? 21.918 -21.806 -10.076 1.00 49.91 99 PRO A N 1
ATOM 803 C CA . PRO A 1 99 ? 21.469 -22.208 -8.761 1.00 49.91 99 PRO A CA 1
ATOM 804 C C . PRO A 1 99 ? 22.319 -21.473 -7.730 1.00 49.91 99 PRO A C 1
ATOM 806 O O . PRO A 1 99 ? 23.468 -21.843 -7.478 1.00 49.91 99 PRO A O 1
ATOM 809 N N . ILE A 1 100 ? 21.749 -20.438 -7.109 1.00 51.47 100 ILE A N 1
ATOM 810 C CA . ILE A 1 100 ? 22.350 -19.820 -5.934 1.00 51.47 100 ILE A CA 1
ATOM 811 C C . ILE A 1 100 ? 22.387 -20.919 -4.873 1.00 51.47 100 ILE A C 1
ATOM 813 O O . ILE A 1 100 ? 21.365 -21.272 -4.278 1.00 51.47 100 ILE A O 1
ATOM 817 N N . ARG A 1 101 ? 23.566 -21.514 -4.671 1.00 46.78 101 ARG A N 1
ATOM 818 C CA . ARG A 1 101 ? 23.818 -22.496 -3.615 1.00 46.78 101 ARG A CA 1
ATOM 819 C C . ARG A 1 101 ? 23.707 -21.789 -2.267 1.00 46.78 101 ARG A C 1
ATOM 821 O O . ARG A 1 101 ? 24.706 -21.403 -1.672 1.00 46.78 101 ARG A O 1
ATOM 828 N N . TYR A 1 102 ? 22.491 -21.618 -1.763 1.00 45.66 102 TYR A N 1
ATOM 829 C CA . TYR A 1 102 ? 22.294 -21.308 -0.357 1.00 45.66 102 TYR A CA 1
ATOM 830 C C . TYR A 1 102 ? 22.471 -22.597 0.440 1.00 45.66 102 TYR A C 1
ATOM 832 O O . TYR A 1 102 ? 21.554 -23.407 0.565 1.00 45.66 102 TYR A O 1
ATOM 840 N N . THR A 1 103 ? 23.658 -22.787 1.009 1.00 48.84 103 THR A N 1
ATOM 841 C CA . THR A 1 103 ? 23.876 -23.770 2.070 1.00 48.84 103 THR A CA 1
ATOM 842 C C . THR A 1 103 ? 23.130 -23.293 3.315 1.00 48.84 103 THR A C 1
ATOM 844 O O . THR A 1 103 ? 23.658 -22.552 4.139 1.00 48.84 103 THR A O 1
ATOM 847 N N . LYS A 1 104 ? 21.866 -23.686 3.452 1.00 45.34 104 LYS A N 1
ATOM 848 C CA . LYS A 1 104 ? 21.173 -23.711 4.741 1.00 45.34 104 LYS A CA 1
ATOM 849 C C . LYS A 1 104 ? 20.436 -25.036 4.851 1.00 45.34 104 LYS A C 1
ATOM 851 O O . LYS A 1 104 ? 19.271 -25.139 4.484 1.00 45.34 104 LYS A O 1
ATOM 856 N N . GLN A 1 105 ? 21.123 -26.053 5.371 1.00 41.00 105 GLN A N 1
ATOM 857 C CA . GLN A 1 105 ? 20.425 -27.154 6.027 1.00 41.00 105 GLN A CA 1
ATOM 858 C C . GLN A 1 105 ? 19.701 -26.558 7.236 1.00 41.00 105 GLN A C 1
ATOM 860 O O . GLN A 1 105 ? 20.302 -26.284 8.271 1.00 41.00 105 GLN A O 1
ATOM 865 N N . ALA A 1 106 ? 18.405 -26.304 7.083 1.00 41.78 106 ALA A N 1
ATOM 866 C CA . ALA A 1 106 ? 17.518 -26.232 8.224 1.00 41.78 106 ALA A CA 1
ATOM 867 C C . ALA A 1 106 ? 17.410 -27.661 8.765 1.00 41.78 106 ALA A C 1
ATOM 869 O O . ALA A 1 106 ? 16.764 -28.513 8.156 1.00 41.78 106 ALA A O 1
ATOM 870 N N . VAL A 1 107 ? 18.097 -27.941 9.872 1.00 45.44 107 VAL A N 1
ATOM 871 C CA . VAL A 1 107 ? 17.810 -29.137 10.660 1.00 45.44 107 VAL A CA 1
ATOM 872 C C . VAL A 1 107 ? 16.388 -28.957 11.175 1.00 45.44 107 VAL A C 1
ATOM 874 O O . VAL A 1 107 ? 16.114 -28.061 11.973 1.00 45.44 107 VAL A O 1
ATOM 877 N N . LEU A 1 108 ? 15.472 -29.779 10.671 1.00 40.59 108 LEU A N 1
ATOM 878 C CA . LEU A 1 108 ? 14.187 -30.006 11.310 1.00 40.59 108 LEU A CA 1
ATOM 879 C C . LEU A 1 108 ? 14.502 -30.658 12.658 1.00 40.59 108 LEU A C 1
ATOM 881 O O . LEU A 1 108 ? 14.702 -31.866 12.725 1.00 40.59 108 LEU A O 1
ATOM 885 N N . SER A 1 109 ? 14.624 -29.873 13.729 1.00 48.34 109 SER A N 1
ATOM 886 C CA . SER A 1 109 ? 14.548 -30.454 15.064 1.00 48.34 109 SER A CA 1
ATOM 887 C C . SER A 1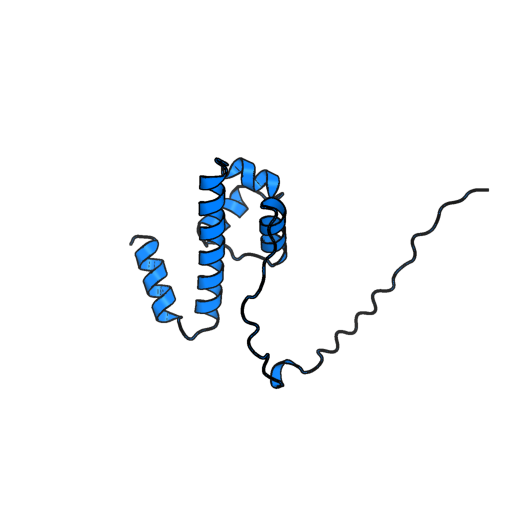 109 ? 13.128 -30.981 15.211 1.00 48.34 109 SER A C 1
ATOM 889 O O . SER A 1 109 ? 12.175 -30.196 15.221 1.00 48.34 109 SER A O 1
ATOM 891 N N . GLU A 1 110 ? 12.995 -32.303 15.239 1.00 47.06 110 GLU A N 1
ATOM 892 C CA . GLU A 1 110 ? 11.730 -32.977 15.487 1.00 47.06 110 GLU A CA 1
ATOM 893 C C . GLU A 1 110 ? 11.066 -32.405 16.751 1.00 47.06 110 GLU A C 1
ATOM 895 O O . GLU A 1 110 ? 11.754 -32.082 17.727 1.00 47.06 110 GLU A O 1
ATOM 900 N N . PRO A 1 111 ? 9.732 -32.260 16.765 1.00 45.59 111 PRO A N 1
ATOM 901 C CA . PRO A 1 111 ? 9.034 -31.888 17.979 1.00 45.59 111 PRO A CA 1
ATOM 902 C C . PRO A 1 111 ? 9.223 -33.014 18.998 1.00 45.59 111 PRO A C 1
ATOM 904 O O . PRO A 1 111 ? 8.726 -34.123 18.797 1.00 45.59 111 PRO A O 1
ATOM 907 N N . SER A 1 112 ? 9.932 -32.722 20.092 1.00 48.69 112 SER A N 1
ATOM 908 C CA . SER A 1 112 ? 9.981 -33.581 21.276 1.00 48.69 112 SER A CA 1
ATOM 909 C C . SER A 1 112 ? 8.545 -33.888 21.712 1.00 48.69 112 SER A C 1
ATOM 911 O O . SER A 1 112 ? 7.835 -33.032 22.247 1.00 48.69 112 SER A O 1
ATOM 913 N N . ARG A 1 113 ? 8.080 -35.101 21.393 1.00 43.31 113 ARG A N 1
ATOM 914 C CA . ARG A 1 113 ? 6.826 -35.654 21.896 1.00 43.31 113 ARG A CA 1
ATOM 915 C C . ARG A 1 113 ? 7.000 -35.878 23.393 1.00 43.31 113 ARG A C 1
ATOM 917 O O . ARG A 1 113 ? 7.804 -36.703 23.811 1.00 43.31 113 ARG A O 1
ATOM 924 N N . TYR A 1 114 ? 6.217 -35.164 24.188 1.00 47.44 114 TYR A N 1
ATOM 925 C CA . TYR A 1 114 ? 5.977 -35.508 25.583 1.00 47.44 114 TYR A CA 1
ATOM 926 C C . TYR A 1 114 ? 5.424 -36.939 25.712 1.00 47.44 114 TYR A C 1
ATOM 928 O O . TYR A 1 114 ? 4.466 -37.270 25.017 1.00 47.44 114 TYR A O 1
ATOM 936 N N . MET A 1 115 ? 5.974 -37.729 26.642 1.00 36.38 115 MET A N 1
ATOM 937 C CA . MET A 1 115 ? 5.264 -38.645 27.562 1.00 36.38 115 MET A CA 1
ATOM 938 C C . MET A 1 115 ? 6.294 -39.214 28.561 1.00 36.38 115 MET A C 1
ATOM 940 O O . MET A 1 115 ? 7.275 -39.817 28.146 1.00 36.38 115 MET A O 1
ATOM 944 N N . VAL A 1 116 ? 6.280 -38.786 29.830 1.00 40.06 116 VAL A N 1
ATOM 945 C CA . VAL A 1 116 ? 5.593 -39.443 30.968 1.00 40.06 116 VAL A CA 1
ATOM 946 C C . VAL A 1 116 ? 5.975 -40.919 31.101 1.00 40.06 116 VAL A C 1
ATOM 948 O O . VAL A 1 116 ? 5.400 -41.737 30.390 1.00 40.06 116 VAL A O 1
ATOM 951 N N . ILE A 1 117 ? 6.886 -41.225 32.037 1.00 40.09 117 ILE A N 1
ATOM 952 C CA . ILE A 1 117 ? 6.615 -41.990 33.275 1.00 40.09 117 ILE A CA 1
ATOM 953 C C . ILE A 1 117 ? 7.458 -41.365 34.391 1.00 40.09 117 ILE A C 1
ATOM 955 O O . ILE A 1 117 ? 8.656 -41.117 34.128 1.00 40.09 117 ILE A O 1
#